Protein AF-A0AAW6RQZ9-F1 (afdb_monomer_lite)

Sequence (95 aa):
MENSIMPDSMSDAYASYYAASANYEEAVKRVLKKLISDGLYPVEILTPIAMLEASDWDIHVKEQWGIYAGEMPDQKEFMKRMNDGDVVYGPFGGY

Organism: NCBI:txid3040346

Secondary structure (DSSP, 8-state):
-TT-SS-TT-TT-B--EEE--SSHHHHHHHHHHHHHHTT---S--PSPPPP--GGGHHHHHHHHHGGGGGGSPPHHHHHHHHHTT-EEE---B--

pLDDT: mean 89.55, std 10.48, range [52.59, 98.19]

Foldseek 3Di:
DVQAPDPPVAPPWDKDKDWADPDDVVRVVLRCVVCVVRVHDDPDDDDDDDDDDLQCLLVVLCVVPPVCSVVFDDSVVSVVCNVVGHMGMGDTDGD

Radius of gyration: 13.39 Å; chains: 1; bounding box: 31×29×32 Å

Structure (mmCIF, N/CA/C/O backbone):
data_AF-A0AAW6RQZ9-F1
#
_entry.id   AF-A0AAW6RQZ9-F1
#
loop_
_atom_site.group_PDB
_atom_site.id
_atom_site.type_symbol
_atom_site.label_atom_id
_atom_site.label_alt_id
_atom_site.label_comp_id
_atom_site.label_asym_id
_atom_site.label_entity_id
_atom_site.label_seq_id
_atom_site.pdbx_PDB_ins_code
_atom_site.Cartn_x
_atom_site.Cartn_y
_atom_site.Cartn_z
_atom_site.occupancy
_atom_site.B_iso_or_equiv
_atom_site.auth_seq_id
_atom_site.auth_comp_id
_atom_site.auth_asym_id
_atom_site.auth_atom_id
_atom_site.pdbx_PDB_model_num
ATOM 1 N N . MET A 1 1 ? 3.854 -15.001 -16.783 1.00 53.19 1 MET A N 1
ATOM 2 C CA . MET A 1 1 ? 3.943 -13.554 -16.491 1.00 53.19 1 MET A CA 1
ATOM 3 C C . MET A 1 1 ? 3.007 -12.724 -17.382 1.00 53.19 1 MET A C 1
ATOM 5 O O . MET A 1 1 ? 3.198 -11.529 -17.482 1.00 53.19 1 MET A O 1
ATOM 9 N N . GLU A 1 2 ? 1.962 -13.295 -17.996 1.00 52.84 2 GLU A N 1
ATOM 10 C CA . GLU A 1 2 ? 1.156 -12.588 -19.016 1.00 52.84 2 GLU A CA 1
ATOM 11 C C . GLU A 1 2 ? 0.149 -11.547 -18.470 1.00 52.84 2 GLU A C 1
ATOM 13 O O . GLU A 1 2 ? -0.561 -10.952 -19.264 1.00 52.84 2 GLU A O 1
ATOM 18 N N . ASN A 1 3 ? 0.094 -11.286 -17.152 1.00 63.69 3 ASN A N 1
ATOM 19 C CA . ASN A 1 3 ? -0.864 -10.353 -16.520 1.00 63.69 3 ASN A CA 1
ATOM 20 C C . ASN A 1 3 ? -0.259 -9.540 -15.349 1.00 63.69 3 ASN A C 1
ATOM 22 O O . ASN A 1 3 ? -0.972 -9.193 -14.411 1.00 63.69 3 ASN A O 1
ATOM 26 N N . SER A 1 4 ? 1.055 -9.294 -15.344 1.00 74.50 4 SER A N 1
ATOM 27 C CA . SER A 1 4 ? 1.687 -8.490 -14.284 1.00 74.50 4 SER A CA 1
ATOM 28 C C . SER A 1 4 ? 1.398 -7.002 -14.483 1.00 74.50 4 SER A C 1
ATOM 30 O O . SER A 1 4 ? 1.491 -6.506 -15.604 1.00 74.50 4 SER A O 1
ATOM 32 N N . ILE A 1 5 ? 1.111 -6.275 -13.400 1.00 78.62 5 ILE A N 1
ATOM 33 C CA . ILE A 1 5 ? 1.056 -4.801 -13.430 1.00 78.62 5 ILE A CA 1
ATOM 34 C C . ILE A 1 5 ? 2.447 -4.143 -13.353 1.00 78.62 5 ILE A C 1
ATOM 36 O O . ILE A 1 5 ? 2.557 -2.922 -13.440 1.00 78.62 5 ILE A O 1
ATOM 40 N N . MET A 1 6 ? 3.506 -4.933 -13.158 1.00 73.88 6 MET A N 1
ATOM 41 C CA . MET A 1 6 ? 4.883 -4.447 -13.077 1.00 73.88 6 MET A CA 1
ATOM 42 C C . MET A 1 6 ? 5.433 -4.142 -14.478 1.00 73.88 6 MET A C 1
ATOM 44 O O . MET A 1 6 ? 5.292 -4.989 -15.361 1.00 73.88 6 MET A O 1
ATOM 48 N N . PRO A 1 7 ? 6.099 -2.993 -14.696 1.00 72.19 7 PRO A N 1
ATOM 49 C CA . PRO A 1 7 ? 6.787 -2.724 -15.955 1.00 72.19 7 PRO A CA 1
ATOM 50 C C . PRO A 1 7 ? 7.866 -3.778 -16.255 1.00 72.19 7 PRO A C 1
ATOM 52 O O . PRO A 1 7 ? 8.633 -4.145 -15.365 1.00 72.19 7 PRO A O 1
ATOM 55 N N . ASP A 1 8 ? 7.988 -4.202 -17.518 1.00 70.44 8 ASP A N 1
ATOM 56 C CA . ASP A 1 8 ? 8.937 -5.248 -17.953 1.00 70.44 8 ASP A CA 1
ATOM 57 C C . ASP A 1 8 ? 10.408 -4.939 -17.614 1.00 70.44 8 ASP A C 1
ATOM 59 O O . ASP A 1 8 ? 11.234 -5.843 -17.504 1.00 70.44 8 ASP A O 1
ATOM 63 N N . SER A 1 9 ? 10.752 -3.661 -17.437 1.00 66.75 9 SER A N 1
ATOM 64 C CA . SER A 1 9 ? 12.106 -3.202 -17.112 1.00 66.75 9 SER A CA 1
ATOM 65 C C . SER A 1 9 ? 12.437 -3.206 -15.614 1.00 66.75 9 SER A C 1
ATOM 67 O O . SER A 1 9 ? 13.511 -2.739 -15.245 1.00 66.75 9 SER A O 1
ATOM 69 N N . MET A 1 10 ? 11.526 -3.655 -14.743 1.00 69.38 10 MET A N 1
ATOM 70 C CA . MET A 1 10 ? 11.638 -3.511 -13.285 1.00 69.38 10 MET A CA 1
ATOM 71 C C . MET A 1 10 ? 11.522 -4.850 -12.545 1.00 69.38 10 MET A C 1
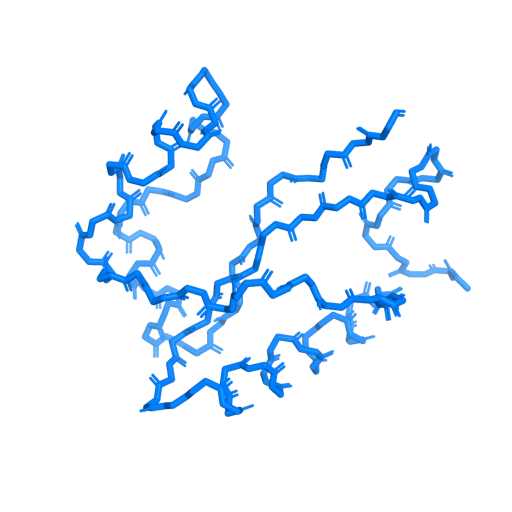ATOM 73 O O . MET A 1 10 ? 10.703 -4.993 -11.644 1.00 69.38 10 MET A O 1
ATOM 77 N N . SER A 1 11 ? 12.354 -5.836 -12.896 1.00 67.19 11 SER A N 1
ATOM 78 C CA . SER A 1 11 ? 12.360 -7.160 -12.245 1.00 67.19 11 SER A CA 1
ATOM 79 C C . SER A 1 11 ? 12.651 -7.132 -10.739 1.00 67.19 11 SER A C 1
ATOM 81 O O . SER A 1 11 ? 12.245 -8.057 -10.043 1.00 67.19 11 SER A O 1
ATOM 83 N N . ASP A 1 12 ? 13.302 -6.074 -10.244 1.00 72.31 12 ASP A N 1
ATOM 84 C CA . ASP A 1 12 ? 13.814 -5.965 -8.871 1.00 72.31 12 ASP A CA 1
ATOM 85 C C . ASP A 1 12 ? 13.325 -4.691 -8.156 1.00 72.31 12 ASP A C 1
ATOM 87 O O . ASP A 1 12 ? 14.045 -4.080 -7.364 1.00 72.31 12 ASP A O 1
ATOM 91 N N . ALA A 1 13 ? 12.101 -4.248 -8.460 1.00 83.81 13 ALA A N 1
ATOM 92 C CA . ALA A 1 13 ? 11.532 -3.060 -7.833 1.00 83.81 13 ALA A CA 1
ATOM 93 C C . ALA A 1 13 ? 11.048 -3.309 -6.397 1.00 83.81 13 ALA A C 1
ATOM 95 O O . ALA A 1 13 ? 10.486 -4.357 -6.069 1.00 83.81 13 ALA A O 1
ATOM 96 N N . TYR A 1 14 ? 11.182 -2.282 -5.561 1.00 86.56 14 TYR A N 1
ATOM 97 C CA . TYR A 1 14 ? 10.552 -2.213 -4.249 1.00 86.56 14 TYR A CA 1
ATOM 98 C C . TYR A 1 14 ? 9.355 -1.260 -4.290 1.00 86.56 14 TYR A C 1
ATOM 100 O O . TYR A 1 14 ? 9.364 -0.245 -4.982 1.00 86.56 14 TYR A O 1
ATOM 108 N N . ALA A 1 15 ? 8.314 -1.571 -3.525 1.00 89.81 15 ALA A N 1
ATOM 109 C CA . ALA A 1 15 ? 7.183 -0.676 -3.324 1.00 89.81 15 ALA A CA 1
ATOM 110 C C . ALA A 1 15 ? 6.639 -0.844 -1.906 1.00 89.81 15 ALA A C 1
ATOM 112 O O . ALA A 1 15 ? 6.699 -1.930 -1.324 1.00 89.81 15 ALA A O 1
ATOM 113 N N . SER A 1 16 ? 6.101 0.240 -1.356 1.00 93.69 16 SER A N 1
ATOM 114 C CA . SER A 1 16 ? 5.374 0.202 -0.087 1.00 93.69 16 SER A CA 1
ATOM 115 C C . SER A 1 16 ? 3.931 -0.220 -0.337 1.00 93.69 16 SER A C 1
ATOM 117 O O . SER A 1 16 ? 3.316 0.247 -1.291 1.00 93.69 16 SER A O 1
ATOM 119 N N . TYR A 1 17 ? 3.361 -1.044 0.536 1.00 94.81 17 TYR A N 1
ATOM 120 C CA . TYR A 1 17 ? 1.968 -1.478 0.429 1.00 94.81 17 TYR A CA 1
ATOM 121 C C . TYR A 1 17 ? 1.234 -1.205 1.735 1.00 94.81 17 TYR A C 1
ATOM 123 O O . TYR A 1 17 ? 1.775 -1.433 2.817 1.00 94.81 17 TYR A O 1
ATOM 131 N N . TYR A 1 18 ? -0.005 -0.737 1.627 1.00 96.69 18 TYR A N 1
ATOM 132 C CA . TYR A 1 18 ? -0.804 -0.275 2.757 1.00 96.69 18 TYR A CA 1
ATOM 133 C C . TYR A 1 18 ? -2.126 -1.029 2.797 1.00 96.69 18 TYR A C 1
ATOM 135 O O . TYR A 1 18 ? -2.816 -1.154 1.783 1.00 96.69 18 TYR A O 1
ATOM 143 N N . ALA A 1 19 ? -2.477 -1.526 3.978 1.00 97.31 19 ALA A N 1
ATOM 144 C CA . ALA A 1 19 ? -3.702 -2.268 4.217 1.00 97.31 19 ALA A CA 1
ATOM 145 C C . ALA A 1 19 ? -4.207 -2.006 5.637 1.00 97.31 19 ALA A C 1
ATOM 147 O O . ALA A 1 19 ? -3.439 -2.083 6.598 1.00 97.31 19 ALA A O 1
ATOM 148 N N . ALA A 1 20 ? -5.509 -1.764 5.776 1.00 96.44 20 ALA A N 1
ATOM 149 C CA . ALA A 1 20 ? -6.148 -1.675 7.080 1.00 96.44 20 ALA A CA 1
ATOM 150 C C . ALA A 1 20 ? -6.332 -3.072 7.686 1.00 96.44 20 ALA A C 1
ATOM 152 O O . ALA A 1 20 ? -6.817 -4.005 7.036 1.00 96.44 20 ALA A O 1
ATOM 153 N N . SER A 1 21 ? -5.943 -3.220 8.951 1.00 94.50 21 SER A N 1
ATOM 154 C CA . SER A 1 21 ? -6.070 -4.472 9.690 1.00 94.50 21 SER A CA 1
ATOM 155 C C . SER A 1 21 ? -5.991 -4.234 11.195 1.00 94.50 21 SER A C 1
ATOM 157 O O . SER A 1 21 ? -5.377 -3.273 11.649 1.00 94.50 21 SER A O 1
ATOM 159 N N . ALA A 1 22 ? -6.559 -5.154 11.976 1.00 91.56 22 ALA A N 1
ATOM 160 C CA . ALA A 1 22 ? -6.426 -5.160 13.431 1.00 91.56 22 ALA A CA 1
ATOM 161 C C . ALA A 1 22 ? -5.022 -5.582 13.909 1.00 91.56 22 ALA A C 1
ATOM 163 O O . ALA A 1 22 ? -4.661 -5.335 15.056 1.00 91.56 22 ALA A O 1
ATOM 164 N N . ASN A 1 23 ? -4.243 -6.261 13.060 1.00 92.69 23 ASN A N 1
ATOM 165 C CA . ASN A 1 23 ? -2.877 -6.686 13.362 1.00 92.69 23 ASN A CA 1
ATOM 166 C C . ASN A 1 23 ? -2.027 -6.835 12.087 1.00 92.69 23 ASN A C 1
ATOM 168 O O . ASN A 1 23 ? -2.556 -6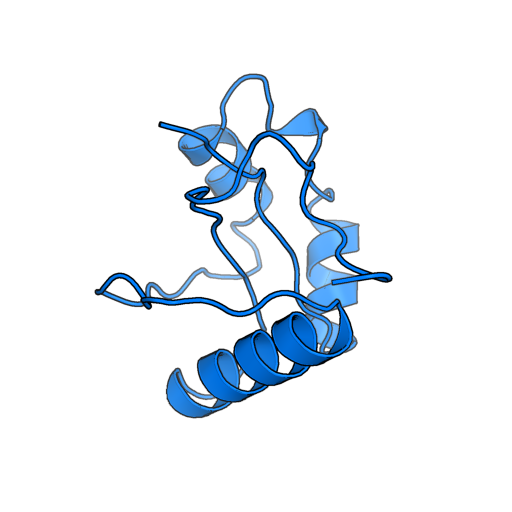.921 10.973 1.00 92.69 23 ASN A O 1
ATOM 172 N N . TYR A 1 24 ? -0.704 -6.887 12.268 1.00 90.56 24 TYR A N 1
ATOM 173 C CA . TYR A 1 24 ? 0.259 -6.937 11.167 1.00 90.56 24 TYR A CA 1
ATOM 174 C C . TYR A 1 24 ? 0.159 -8.226 10.336 1.00 90.56 24 TYR A C 1
ATOM 176 O O . TYR A 1 24 ? 0.302 -8.168 9.120 1.00 90.56 24 TYR A O 1
ATOM 184 N N . GLU A 1 25 ? -0.115 -9.379 10.953 1.00 93.62 25 GLU A N 1
ATOM 185 C CA . GLU A 1 25 ? -0.172 -10.668 10.252 1.00 93.62 25 GLU A CA 1
ATOM 186 C C . GLU A 1 25 ? -1.299 -10.673 9.211 1.00 93.62 25 GLU A C 1
ATOM 188 O O . GLU A 1 25 ? -1.094 -11.026 8.049 1.00 93.62 25 GLU A O 1
ATOM 193 N N . GLU A 1 26 ? -2.480 -10.203 9.607 1.00 95.06 26 GLU A N 1
ATOM 194 C CA . GLU A 1 26 ? -3.634 -10.089 8.719 1.00 95.06 26 GLU A CA 1
ATOM 195 C C . GLU A 1 26 ? -3.444 -8.993 7.655 1.00 95.06 26 GLU A C 1
ATOM 197 O O . GLU A 1 26 ? -3.889 -9.164 6.517 1.00 95.06 26 GLU A O 1
ATOM 202 N N . ALA A 1 27 ? -2.717 -7.911 7.971 1.00 94.69 27 ALA A N 1
ATOM 203 C CA . ALA A 1 27 ? -2.338 -6.908 6.972 1.00 94.69 27 ALA A CA 1
ATOM 204 C C . ALA A 1 27 ? -1.432 -7.521 5.893 1.00 94.69 27 ALA A C 1
ATOM 206 O O . ALA A 1 27 ? -1.713 -7.392 4.701 1.00 94.69 27 ALA A O 1
ATOM 207 N N . VAL A 1 28 ? -0.391 -8.254 6.303 1.00 94.81 28 VAL A N 1
ATOM 208 C CA . VAL A 1 28 ? 0.550 -8.914 5.388 1.00 94.81 28 VAL A CA 1
ATOM 209 C C . VAL A 1 28 ? -0.163 -9.939 4.515 1.00 94.81 28 VAL A C 1
ATOM 211 O O . VAL A 1 28 ? -0.005 -9.912 3.295 1.00 94.81 28 VAL A O 1
ATOM 214 N N . LYS A 1 29 ? -0.997 -10.810 5.097 1.00 95.19 29 LYS A N 1
ATOM 215 C CA . LYS A 1 29 ? -1.778 -11.791 4.324 1.00 95.19 29 LYS A CA 1
ATOM 216 C C . LYS A 1 29 ? -2.656 -11.117 3.272 1.00 95.19 29 LYS A C 1
ATOM 218 O O . LYS A 1 29 ? -2.739 -11.608 2.145 1.00 95.19 29 LYS A O 1
ATOM 223 N N . ARG A 1 30 ? -3.302 -9.998 3.622 1.00 95.75 30 ARG A N 1
ATOM 224 C CA . ARG A 1 30 ? -4.147 -9.235 2.693 1.00 95.75 30 ARG A CA 1
ATOM 225 C C . ARG A 1 30 ? -3.331 -8.668 1.537 1.00 95.75 30 ARG A C 1
ATOM 227 O O . ARG A 1 30 ? -3.718 -8.870 0.387 1.00 95.75 30 ARG A O 1
ATOM 234 N N . VAL A 1 31 ? -2.207 -8.019 1.840 1.00 96.12 31 VAL A N 1
ATOM 235 C CA . VAL A 1 31 ? -1.290 -7.480 0.827 1.00 96.12 31 VAL A CA 1
ATOM 236 C C . VAL A 1 31 ? -0.808 -8.598 -0.094 1.00 96.12 31 VAL A C 1
ATOM 238 O O . VAL A 1 31 ? -1.029 -8.519 -1.297 1.00 96.12 31 VAL A O 1
ATOM 241 N N . LEU A 1 32 ? -0.255 -9.688 0.447 1.00 95.25 32 LEU A N 1
ATOM 242 C CA . LEU A 1 32 ? 0.250 -10.811 -0.352 1.00 95.25 32 LEU A CA 1
ATOM 243 C C . LEU A 1 32 ? -0.829 -11.426 -1.251 1.00 95.25 32 LEU A C 1
ATOM 245 O O . LEU A 1 32 ? -0.572 -11.710 -2.420 1.00 95.25 32 LEU A O 1
ATOM 249 N N . LYS A 1 33 ? -2.053 -11.595 -0.737 1.00 95.25 33 LYS A N 1
ATOM 250 C CA . LYS A 1 33 ? -3.176 -12.100 -1.534 1.00 95.25 33 LYS A CA 1
ATOM 251 C C . LYS A 1 33 ? -3.496 -11.173 -2.707 1.00 95.25 33 LYS A C 1
ATOM 253 O O . LYS A 1 33 ? -3.745 -11.669 -3.806 1.00 95.25 33 LYS A O 1
ATOM 258 N N . LYS A 1 34 ? -3.488 -9.853 -2.483 1.00 94.94 34 LYS A N 1
ATOM 259 C CA . LYS A 1 34 ? -3.716 -8.874 -3.550 1.00 94.94 34 LYS A CA 1
ATOM 260 C C . LYS A 1 34 ? -2.580 -8.901 -4.577 1.00 94.94 34 LYS A C 1
ATOM 262 O O . LYS A 1 34 ? -2.866 -8.988 -5.767 1.00 94.94 34 LYS A O 1
ATOM 267 N N . LEU A 1 35 ? -1.323 -8.931 -4.131 1.00 92.62 35 LEU A N 1
ATOM 268 C CA . LEU A 1 35 ? -0.157 -9.009 -5.016 1.00 92.62 35 LEU A CA 1
ATOM 269 C C . LEU A 1 35 ? -0.236 -10.213 -5.954 1.00 92.62 35 LEU 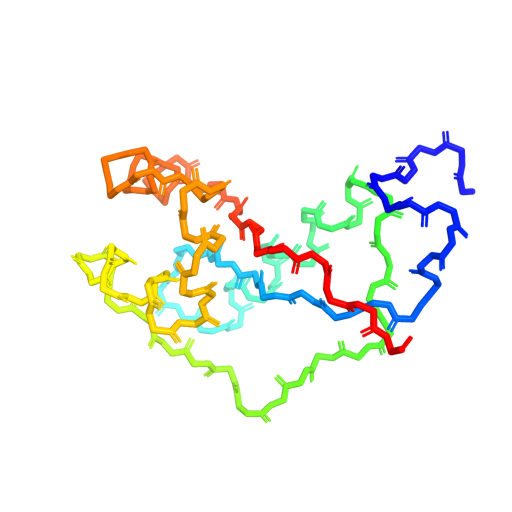A C 1
ATOM 271 O O . LEU A 1 35 ? -0.161 -10.045 -7.168 1.00 92.62 35 LEU A O 1
ATOM 275 N N . ILE A 1 36 ? -0.503 -11.402 -5.410 1.00 92.69 36 ILE A N 1
ATOM 276 C CA . ILE A 1 36 ? -0.652 -12.623 -6.212 1.00 92.69 36 ILE A CA 1
ATOM 277 C C . ILE A 1 36 ? -1.800 -12.476 -7.221 1.00 92.69 36 ILE A C 1
ATOM 279 O O . ILE A 1 36 ? -1.656 -12.883 -8.374 1.00 92.69 36 ILE A O 1
ATOM 283 N N . SER A 1 37 ? -2.929 -11.879 -6.814 1.00 93.25 37 SER A N 1
ATOM 284 C CA . SER A 1 37 ? -4.058 -11.645 -7.727 1.00 93.25 37 SER A CA 1
ATOM 285 C C . SER A 1 37 ? -3.737 -10.668 -8.862 1.00 93.25 37 SER A C 1
ATOM 287 O O . SER A 1 37 ? -4.311 -10.800 -9.939 1.00 93.25 37 SER A O 1
ATOM 289 N N . ASP A 1 38 ? -2.781 -9.760 -8.647 1.00 90.75 38 ASP A N 1
ATOM 290 C CA . ASP A 1 38 ? -2.290 -8.799 -9.644 1.00 90.75 38 ASP A CA 1
ATOM 291 C C . ASP A 1 38 ? -1.059 -9.316 -10.414 1.00 90.75 38 ASP A C 1
ATOM 293 O O . ASP A 1 38 ? -0.403 -8.566 -11.138 1.00 90.75 38 ASP A O 1
ATOM 297 N N . GLY A 1 39 ? -0.710 -10.597 -10.244 1.00 90.50 39 GLY A N 1
ATOM 298 C CA . GLY A 1 39 ? 0.427 -11.219 -10.922 1.00 90.50 39 GLY A CA 1
ATOM 299 C C . GLY A 1 39 ? 1.798 -10.795 -10.388 1.00 90.50 39 GLY A C 1
ATOM 300 O O . GLY A 1 39 ? 2.798 -11.029 -11.067 1.00 90.50 39 GLY A O 1
ATOM 301 N N . LEU A 1 40 ? 1.850 -10.202 -9.193 1.00 89.12 40 LEU A N 1
ATOM 302 C CA . LEU A 1 40 ? 3.072 -9.796 -8.505 1.00 89.12 40 LEU A CA 1
ATOM 303 C C . LEU A 1 40 ? 3.499 -10.861 -7.491 1.00 89.12 40 LEU A C 1
ATOM 305 O O . LEU A 1 40 ? 2.708 -11.321 -6.666 1.00 89.12 40 LEU A O 1
ATOM 309 N N . TYR A 1 41 ? 4.779 -11.222 -7.531 1.00 88.56 41 TYR A N 1
ATOM 310 C CA . TYR A 1 41 ? 5.352 -12.286 -6.708 1.00 88.56 41 TYR A CA 1
ATOM 311 C C . TYR A 1 41 ? 6.522 -11.721 -5.895 1.00 88.56 41 TYR A C 1
ATOM 313 O O . TYR A 1 41 ? 7.657 -11.761 -6.367 1.00 88.56 41 TYR A O 1
ATOM 321 N N . PRO A 1 42 ? 6.261 -11.146 -4.706 1.00 87.81 42 PRO A N 1
ATOM 322 C CA . PRO A 1 42 ? 7.317 -10.568 -3.885 1.00 87.81 42 PRO A CA 1
ATOM 323 C C . PRO A 1 42 ? 8.317 -11.646 -3.457 1.00 87.81 42 PRO A C 1
ATOM 325 O O . PRO A 1 42 ? 7.928 -12.709 -2.970 1.00 87.81 42 PRO A O 1
ATOM 328 N N . VAL A 1 43 ? 9.605 -11.352 -3.630 1.00 87.81 43 VAL A N 1
ATOM 329 C CA . VAL A 1 43 ? 10.711 -12.233 -3.220 1.00 87.81 43 VAL A CA 1
ATOM 330 C C . VAL A 1 43 ? 11.039 -12.049 -1.736 1.00 87.81 43 VAL A C 1
ATOM 332 O O . VAL A 1 43 ? 11.399 -13.008 -1.057 1.00 87.81 43 VAL A O 1
ATOM 335 N N . GLU A 1 44 ? 10.870 -10.832 -1.220 1.00 89.31 44 GLU A N 1
ATOM 336 C CA . GLU A 1 44 ? 11.200 -10.462 0.155 1.00 89.31 44 GLU A CA 1
ATOM 337 C C . GLU A 1 44 ? 10.203 -9.429 0.705 1.00 89.31 44 GLU A C 1
ATOM 339 O O . GLU A 1 44 ? 9.649 -8.618 -0.038 1.00 89.31 44 GLU A O 1
ATOM 344 N N . ILE A 1 45 ? 9.978 -9.462 2.023 1.00 90.69 45 ILE A N 1
ATOM 345 C CA . ILE A 1 45 ? 9.263 -8.420 2.768 1.00 90.69 45 ILE A CA 1
ATOM 346 C C . ILE A 1 45 ? 10.280 -7.740 3.681 1.00 90.69 45 ILE A C 1
ATOM 348 O O . ILE A 1 45 ? 10.807 -8.372 4.597 1.00 90.69 45 ILE A O 1
ATOM 352 N N . LEU A 1 46 ? 10.532 -6.452 3.452 1.00 89.81 46 LEU A N 1
ATOM 353 C CA . LEU A 1 46 ? 11.475 -5.687 4.262 1.00 89.81 46 LEU A CA 1
ATOM 354 C C . LEU A 1 46 ? 10.897 -5.395 5.651 1.00 89.81 46 LEU A C 1
ATOM 356 O O . LEU A 1 46 ? 9.748 -4.975 5.796 1.00 89.81 46 LEU A O 1
ATOM 360 N N . THR A 1 47 ? 11.715 -5.604 6.680 1.00 87.19 47 THR A N 1
ATOM 361 C CA . THR A 1 47 ? 11.371 -5.320 8.079 1.00 87.19 47 THR A CA 1
ATOM 362 C C . THR A 1 47 ? 12.026 -4.019 8.563 1.00 87.19 47 THR A C 1
ATOM 364 O O . THR A 1 47 ? 13.151 -3.738 8.149 1.00 87.19 47 THR A O 1
ATOM 367 N N . PRO A 1 48 ? 11.411 -3.276 9.504 1.00 91.44 48 PRO A N 1
ATOM 368 C CA . PRO A 1 48 ? 10.154 -3.589 10.183 1.00 91.44 48 PRO A CA 1
ATOM 369 C C . PRO A 1 48 ? 8.917 -3.220 9.354 1.00 91.44 48 PRO A C 1
ATOM 371 O O . PRO A 1 48 ? 8.936 -2.278 8.569 1.00 91.44 48 PRO A O 1
ATOM 374 N N . ILE A 1 49 ? 7.813 -3.931 9.591 1.00 91.50 49 ILE A N 1
ATOM 375 C CA . ILE A 1 49 ? 6.493 -3.512 9.105 1.00 91.50 49 ILE A CA 1
ATOM 376 C C . ILE A 1 49 ? 6.014 -2.375 10.007 1.00 91.50 49 ILE A C 1
ATOM 378 O O . ILE A 1 49 ? 5.848 -2.567 11.214 1.00 91.50 49 ILE A O 1
ATOM 382 N N . ALA A 1 50 ? 5.821 -1.195 9.425 1.00 92.19 50 ALA A N 1
ATOM 383 C CA . ALA A 1 50 ? 5.401 -0.002 10.145 1.00 92.19 50 ALA A CA 1
ATOM 384 C C . ALA A 1 50 ? 3.872 0.116 10.221 1.00 92.19 50 ALA A C 1
ATOM 386 O O . ALA A 1 50 ? 3.147 -0.329 9.331 1.00 92.19 50 ALA A O 1
ATOM 387 N N . MET A 1 51 ? 3.394 0.751 11.290 1.00 94.19 51 MET A N 1
ATOM 388 C CA . MET A 1 51 ? 2.006 1.182 11.425 1.00 94.19 51 MET A CA 1
ATOM 389 C C . MET A 1 51 ? 1.896 2.637 10.972 1.00 94.19 51 MET A C 1
ATOM 391 O O . MET A 1 51 ? 2.754 3.451 11.308 1.00 94.19 51 MET A O 1
ATOM 395 N N . LEU A 1 52 ? 0.832 2.947 10.237 1.00 95.31 52 LEU A N 1
ATOM 396 C CA . LEU A 1 52 ? 0.475 4.303 9.841 1.00 95.31 52 LEU A CA 1
ATOM 397 C C . LEU A 1 52 ? -0.929 4.603 10.362 1.00 95.31 52 LEU A C 1
ATOM 399 O O . LEU A 1 52 ? -1.862 3.851 10.072 1.00 95.31 52 LEU A O 1
ATOM 403 N N . GLU A 1 53 ? -1.080 5.705 11.094 1.00 95.38 53 GLU A N 1
ATOM 404 C CA . GLU A 1 53 ? -2.400 6.250 11.398 1.00 95.38 53 GLU A CA 1
ATOM 405 C C . GLU A 1 53 ? -3.037 6.729 10.098 1.00 95.38 53 GLU A C 1
ATOM 407 O O . GLU A 1 53 ? -2.474 7.546 9.370 1.00 95.38 53 GLU A O 1
ATOM 412 N N . ALA A 1 54 ? -4.217 6.204 9.771 1.00 94.25 54 ALA A N 1
ATOM 413 C CA . ALA A 1 54 ? -4.801 6.433 8.454 1.00 94.25 54 ALA A CA 1
ATOM 414 C C . ALA A 1 54 ? -5.102 7.921 8.196 1.00 94.25 54 ALA A C 1
ATOM 416 O O . ALA A 1 54 ? -5.062 8.348 7.045 1.00 94.25 54 ALA A O 1
ATOM 417 N N . SER A 1 55 ? -5.343 8.712 9.250 1.00 95.75 55 SER A N 1
ATOM 418 C CA . SER A 1 55 ? -5.523 10.171 9.187 1.00 95.75 55 SER A CA 1
ATOM 419 C C . SER A 1 55 ? -4.277 10.945 8.764 1.00 95.75 55 SER A C 1
ATOM 421 O O . SER A 1 55 ? -4.404 12.100 8.369 1.00 95.75 55 SER A O 1
ATOM 423 N N . ASP A 1 56 ? -3.104 10.321 8.844 1.00 97.75 56 ASP A N 1
ATOM 424 C CA . ASP A 1 56 ? -1.816 10.961 8.577 1.00 97.75 56 ASP A CA 1
ATOM 425 C C . ASP A 1 56 ? -1.326 10.676 7.150 1.00 97.75 56 ASP A C 1
ATOM 427 O O . ASP A 1 56 ? -0.203 11.027 6.790 1.00 97.75 56 ASP A O 1
ATOM 431 N N . TRP A 1 57 ? -2.168 10.058 6.314 1.00 97.81 57 TRP A N 1
ATOM 432 C CA . TRP A 1 57 ? -1.820 9.665 4.951 1.00 97.81 57 TRP A CA 1
ATOM 433 C C . TRP A 1 57 ? -1.269 10.826 4.119 1.00 97.81 57 TRP A C 1
ATOM 435 O O . TRP A 1 57 ? -0.187 10.696 3.552 1.00 97.81 57 TRP A O 1
ATOM 445 N N . ASP A 1 58 ? -1.940 11.981 4.101 1.00 96.56 58 ASP A N 1
ATOM 446 C CA . ASP A 1 58 ? -1.490 13.149 3.326 1.00 96.56 58 ASP A CA 1
ATOM 447 C C . ASP A 1 58 ? -0.113 13.682 3.761 1.00 96.56 58 ASP A C 1
ATOM 449 O O . ASP A 1 58 ? 0.605 14.285 2.957 1.00 96.56 58 ASP A O 1
ATOM 453 N N . ILE A 1 59 ? 0.246 13.510 5.035 1.00 97.38 59 ILE A N 1
ATOM 454 C CA . ILE A 1 59 ? 1.562 13.889 5.563 1.00 97.38 59 ILE A CA 1
ATOM 455 C C . ILE A 1 59 ? 2.582 12.839 5.126 1.00 97.38 59 ILE A C 1
ATOM 457 O O . ILE A 1 59 ? 3.582 13.172 4.490 1.00 97.38 59 ILE A O 1
ATOM 461 N N . HIS A 1 60 ? 2.270 11.568 5.376 1.00 96.94 60 HIS A N 1
ATOM 462 C CA . HIS A 1 60 ? 3.112 10.425 5.045 1.00 96.94 60 HIS A CA 1
ATOM 463 C C . HIS A 1 60 ? 3.506 10.388 3.564 1.00 96.94 60 HIS A C 1
ATOM 465 O O . HIS A 1 60 ? 4.687 10.256 3.248 1.00 96.94 60 HIS A O 1
ATOM 471 N N . VAL A 1 61 ? 2.559 10.574 2.635 1.00 95.94 61 VAL A N 1
ATOM 472 C CA . VAL A 1 61 ? 2.862 10.549 1.189 1.00 95.94 61 VAL A CA 1
ATOM 473 C C . VAL A 1 61 ? 3.828 11.665 0.777 1.00 95.94 61 VAL A C 1
ATOM 475 O O . VAL A 1 61 ? 4.682 11.456 -0.086 1.00 95.94 61 VAL A O 1
ATOM 478 N N . LYS A 1 62 ? 3.726 12.845 1.404 1.00 95.75 62 LYS A N 1
ATOM 479 C CA . LYS A 1 62 ? 4.607 13.992 1.133 1.00 95.75 62 LYS A CA 1
ATOM 480 C C . LYS A 1 62 ? 6.007 13.751 1.669 1.00 95.75 62 LYS A C 1
ATOM 482 O O . LYS A 1 62 ? 6.972 14.088 0.991 1.00 95.75 62 LYS A O 1
ATOM 487 N N . GLU A 1 63 ? 6.116 13.165 2.855 1.00 95.56 63 GLU A N 1
ATOM 488 C CA . GLU A 1 63 ? 7.406 12.831 3.457 1.00 95.56 63 GLU A CA 1
ATOM 489 C C . GLU A 1 63 ? 8.119 11.712 2.693 1.00 95.56 63 GLU A C 1
ATOM 491 O O . GLU A 1 63 ? 9.321 11.807 2.456 1.00 95.56 63 GLU A O 1
ATOM 496 N N . GLN A 1 64 ? 7.383 10.683 2.260 1.00 93.12 64 GLN A N 1
ATOM 497 C CA . GLN A 1 64 ? 7.963 9.541 1.552 1.00 93.12 64 GLN A CA 1
ATOM 498 C C . GLN A 1 64 ? 8.343 9.854 0.104 1.00 93.12 64 GLN A C 1
ATOM 500 O O . GLN A 1 64 ? 9.385 9.398 -0.366 1.00 93.12 64 GLN A O 1
ATOM 505 N N . TRP A 1 65 ? 7.512 10.612 -0.619 1.00 92.81 65 TRP A N 1
ATOM 506 C CA . TRP A 1 65 ? 7.651 10.736 -2.075 1.00 92.81 65 TRP A CA 1
ATOM 507 C C . TRP A 1 65 ? 7.735 12.170 -2.599 1.00 92.81 65 TRP A C 1
ATOM 509 O O . TRP A 1 65 ? 7.952 12.366 -3.797 1.00 92.81 65 TRP A O 1
ATOM 519 N N . GLY A 1 66 ? 7.616 13.180 -1.732 1.00 92.06 66 GLY A N 1
ATOM 520 C CA . GLY A 1 66 ? 7.822 14.584 -2.081 1.00 92.06 66 GLY A CA 1
ATOM 521 C C . GLY A 1 66 ? 6.988 15.017 -3.285 1.00 92.06 66 GLY A C 1
ATOM 522 O O . GLY A 1 66 ? 5.763 15.088 -3.219 1.00 92.06 66 GLY A O 1
ATOM 523 N N . ILE A 1 67 ? 7.660 15.295 -4.405 1.00 90.06 67 ILE A N 1
ATOM 524 C CA . ILE A 1 67 ? 7.014 15.747 -5.646 1.00 90.06 67 ILE A CA 1
ATOM 525 C C . ILE A 1 67 ? 6.063 14.709 -6.258 1.00 90.06 67 ILE A C 1
ATOM 527 O O . ILE A 1 67 ? 5.135 15.095 -6.961 1.00 90.06 67 ILE A O 1
ATOM 531 N N . TYR A 1 68 ? 6.253 13.418 -5.969 1.00 89.25 68 TYR A N 1
ATOM 532 C CA . TYR A 1 68 ? 5.397 12.345 -6.482 1.00 89.25 68 TYR A CA 1
ATOM 533 C C . TYR A 1 68 ? 4.190 12.064 -5.582 1.00 89.25 68 TYR A C 1
ATOM 535 O O . TYR A 1 68 ? 3.372 11.211 -5.908 1.00 89.25 68 TYR A O 1
ATOM 543 N N . ALA A 1 69 ? 4.026 12.793 -4.472 1.00 92.88 69 ALA A N 1
ATOM 544 C CA . ALA A 1 69 ? 2.866 12.639 -3.595 1.00 92.88 69 ALA A CA 1
ATOM 545 C C . ALA A 1 69 ? 1.530 12.858 -4.329 1.00 92.88 69 ALA A C 1
ATOM 547 O O . ALA A 1 69 ? 0.525 12.271 -3.946 1.00 92.88 69 ALA A O 1
ATOM 548 N N . GLY A 1 70 ? 1.520 13.669 -5.395 1.00 92.94 70 GLY A N 1
ATOM 549 C CA . GLY A 1 70 ? 0.334 13.896 -6.229 1.00 92.94 70 GLY A CA 1
ATOM 550 C C . GLY A 1 70 ? -0.112 12.687 -7.062 1.00 92.94 70 GLY A C 1
ATOM 551 O O . GLY A 1 70 ? -1.245 12.681 -7.529 1.00 92.94 70 GLY A O 1
ATOM 552 N N . GLU A 1 71 ? 0.740 11.670 -7.220 1.00 92.19 71 GLU A N 1
ATOM 553 C CA . GLU A 1 71 ? 0.404 10.407 -7.901 1.00 92.19 71 GLU A CA 1
ATOM 554 C C . GLU A 1 71 ? -0.296 9.408 -6.962 1.00 92.19 71 GLU A C 1
ATOM 556 O O . GLU A 1 71 ? -0.787 8.362 -7.389 1.00 92.19 71 GLU A O 1
ATOM 561 N N . MET A 1 72 ? -0.339 9.719 -5.665 1.00 95.50 72 MET A N 1
ATOM 562 C CA . MET A 1 72 ? -0.988 8.901 -4.651 1.00 95.50 72 MET A CA 1
ATOM 563 C C . MET A 1 72 ? -2.459 9.310 -4.484 1.00 95.50 72 MET A C 1
ATOM 565 O O . MET A 1 72 ? -2.819 10.456 -4.758 1.00 95.50 72 MET A O 1
ATOM 569 N N . PRO A 1 73 ? -3.332 8.407 -3.995 1.00 97.06 73 PRO A N 1
ATOM 570 C CA . PRO A 1 73 ? -4.677 8.784 -3.573 1.00 97.06 73 PRO A CA 1
ATOM 571 C C . PRO A 1 73 ? -4.645 9.946 -2.579 1.00 97.06 73 PRO A C 1
ATOM 573 O O . PRO A 1 73 ? -3.770 9.985 -1.716 1.00 97.06 73 PRO A O 1
ATOM 576 N N . ASP A 1 74 ? -5.623 10.847 -2.647 1.00 97.25 74 ASP A N 1
ATOM 577 C CA . ASP A 1 74 ? -5.814 11.834 -1.584 1.00 97.25 74 ASP A CA 1
ATOM 578 C C . ASP A 1 74 ? -6.284 11.165 -0.274 1.00 97.25 74 ASP A C 1
ATOM 580 O O . ASP A 1 74 ? -6.738 10.013 -0.267 1.00 97.25 74 ASP A O 1
ATOM 584 N N . GLN A 1 75 ? -6.202 11.887 0.850 1.00 97.62 75 GLN A N 1
ATOM 585 C CA . GLN A 1 75 ? -6.664 11.428 2.166 1.00 97.62 75 GLN A CA 1
ATOM 586 C C . GLN A 1 75 ? -8.055 10.783 2.152 1.00 97.62 75 GLN A C 1
ATOM 588 O O . GLN A 1 75 ? -8.298 9.795 2.849 1.00 97.62 75 GLN A O 1
ATOM 593 N N . LYS A 1 76 ? -8.999 11.346 1.392 1.00 97.88 76 LYS A N 1
ATOM 594 C CA . LYS A 1 76 ? -10.390 10.887 1.384 1.00 97.88 76 LYS A CA 1
ATOM 595 C C . LYS A 1 76 ? -10.512 9.554 0.652 1.00 97.88 76 LYS A C 1
ATOM 597 O O . LYS A 1 76 ? -11.178 8.644 1.150 1.00 97.88 76 LYS A O 1
ATOM 602 N N . GLU A 1 77 ? -9.876 9.440 -0.507 1.00 98.00 77 GLU A N 1
ATOM 603 C CA . GLU A 1 77 ? -9.844 8.215 -1.297 1.00 98.00 77 GLU A CA 1
ATOM 604 C C . GLU A 1 77 ? -9.072 7.109 -0.569 1.00 98.00 77 GLU A C 1
ATOM 606 O O . GLU A 1 77 ? -9.542 5.971 -0.515 1.00 98.00 77 GLU A O 1
ATOM 611 N N . PHE A 1 78 ? -7.947 7.436 0.073 1.00 98.19 78 PHE A N 1
ATOM 612 C CA . PHE A 1 78 ? -7.202 6.484 0.896 1.00 98.19 78 PHE A CA 1
ATOM 613 C C . PHE A 1 78 ? -8.070 5.913 2.022 1.00 98.19 78 PHE A C 1
ATOM 615 O O . PHE A 1 78 ? -8.208 4.695 2.142 1.00 98.19 78 PHE A O 1
ATOM 622 N N . MET A 1 79 ? -8.740 6.776 2.794 1.00 97.75 79 MET A N 1
ATOM 623 C CA . MET A 1 79 ? -9.644 6.346 3.867 1.00 97.75 79 MET A CA 1
ATOM 624 C C . MET A 1 79 ? -10.782 5.467 3.346 1.00 97.75 79 MET A C 1
ATOM 626 O O . MET A 1 79 ? -11.134 4.469 3.976 1.00 97.75 79 MET A O 1
ATOM 630 N N . LYS A 1 80 ? -11.350 5.804 2.183 1.00 97.81 80 LYS A N 1
ATOM 631 C CA . LYS A 1 80 ? -12.382 4.981 1.546 1.00 97.81 80 LYS A CA 1
ATOM 632 C C . LYS A 1 80 ? -11.848 3.584 1.220 1.00 97.81 80 LYS A C 1
ATOM 634 O O . LYS A 1 80 ? -12.478 2.602 1.596 1.00 97.81 80 LYS A O 1
ATOM 639 N N . ARG A 1 81 ? -10.679 3.484 0.584 1.00 97.25 81 ARG A N 1
ATOM 640 C CA . ARG A 1 81 ? -10.048 2.197 0.243 1.00 97.25 81 ARG A CA 1
ATOM 641 C C . ARG A 1 81 ? -9.722 1.358 1.471 1.00 97.25 81 ARG A C 1
ATOM 643 O O . ARG A 1 81 ? -9.966 0.154 1.466 1.00 97.25 81 ARG A O 1
ATOM 650 N N . MET A 1 82 ? -9.238 1.991 2.538 1.00 96.50 82 MET A N 1
ATOM 651 C CA . MET A 1 82 ? -8.990 1.314 3.812 1.00 96.50 82 MET A CA 1
ATOM 652 C C . MET A 1 82 ? -10.281 0.733 4.404 1.00 96.50 82 MET A C 1
ATOM 654 O O . MET A 1 82 ? -10.290 -0.421 4.832 1.00 96.50 82 MET A O 1
ATOM 658 N N . ASN A 1 83 ? -11.385 1.485 4.360 1.00 95.81 83 ASN A N 1
AT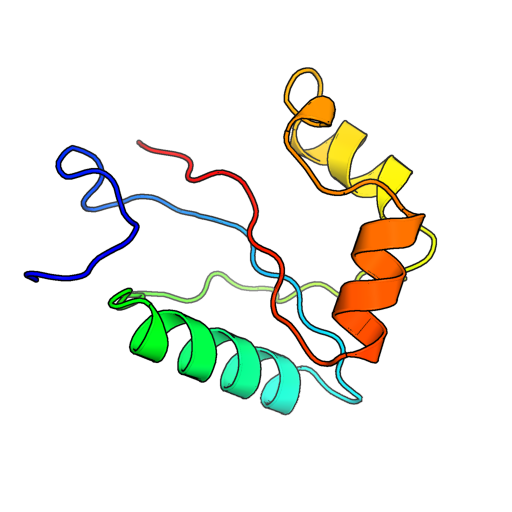OM 659 C CA . ASN A 1 83 ? -12.696 1.013 4.818 1.00 95.81 83 ASN A CA 1
ATOM 660 C C . ASN A 1 83 ? -13.268 -0.115 3.945 1.00 95.81 83 ASN A C 1
ATOM 662 O O . ASN A 1 83 ? -13.885 -1.042 4.468 1.00 95.81 83 ASN A O 1
ATOM 666 N N . ASP A 1 84 ? -13.030 -0.063 2.635 1.00 95.69 84 ASP A N 1
ATOM 667 C CA . ASP A 1 84 ? -13.449 -1.100 1.685 1.00 95.69 84 ASP A CA 1
ATOM 668 C C . ASP A 1 84 ? -12.567 -2.367 1.769 1.00 95.69 84 ASP A C 1
ATOM 670 O O . ASP A 1 84 ? -12.860 -3.387 1.141 1.00 95.69 84 ASP A O 1
ATOM 674 N N . GLY A 1 85 ? -11.494 -2.332 2.568 1.00 93.56 85 GLY A N 1
ATOM 675 C CA . GLY A 1 85 ? -10.556 -3.440 2.736 1.00 93.56 85 GLY A CA 1
ATOM 676 C C . GLY A 1 85 ? -9.644 -3.663 1.528 1.00 93.56 85 GLY A C 1
ATOM 677 O O . GLY A 1 85 ? -9.151 -4.782 1.344 1.00 93.56 85 GLY A O 1
ATOM 678 N N . ASP A 1 86 ? -9.438 -2.629 0.717 1.00 95.56 86 ASP A N 1
ATOM 679 C CA . ASP A 1 86 ? -8.530 -2.636 -0.425 1.00 95.56 86 ASP A CA 1
ATOM 680 C C . ASP A 1 86 ? -7.057 -2.513 0.021 1.00 95.56 86 ASP A C 1
ATOM 682 O O . ASP A 1 86 ? -6.753 -2.267 1.194 1.00 95.56 86 ASP A O 1
ATOM 686 N N . VAL A 1 87 ? -6.133 -2.702 -0.923 1.00 96.69 87 VAL A N 1
ATOM 687 C CA . VAL A 1 87 ? -4.691 -2.505 -0.735 1.00 96.69 87 VAL A CA 1
ATOM 688 C C . VAL A 1 87 ? -4.241 -1.323 -1.583 1.00 96.69 87 VAL A C 1
ATOM 690 O O . VAL A 1 87 ? -4.492 -1.275 -2.786 1.00 96.69 87 VAL A O 1
ATOM 693 N N . VAL A 1 88 ? -3.550 -0.372 -0.958 1.00 96.31 88 VAL A N 1
ATOM 694 C CA . VAL A 1 88 ? -2.963 0.783 -1.648 1.00 96.31 88 VAL A CA 1
ATOM 695 C C . VAL A 1 88 ? -1.478 0.539 -1.884 1.00 96.31 88 VAL A C 1
ATOM 697 O O . VAL A 1 88 ? -0.773 0.020 -1.021 1.00 96.31 88 VAL A O 1
ATOM 700 N N . TYR A 1 89 ? -1.022 0.920 -3.071 1.00 93.75 89 TYR A N 1
ATOM 701 C CA . TYR A 1 89 ? 0.314 0.668 -3.589 1.00 93.75 89 TYR A CA 1
ATOM 702 C C . TYR A 1 89 ? 1.052 1.996 -3.618 1.00 93.75 89 TYR A C 1
ATOM 704 O O . TYR A 1 89 ? 0.523 2.982 -4.128 1.00 93.75 89 TYR A O 1
ATOM 712 N N . GLY A 1 90 ? 2.259 2.017 -3.070 1.00 91.50 90 GLY A N 1
ATOM 713 C CA . GLY A 1 90 ? 3.237 3.054 -3.343 1.00 91.50 90 GLY A CA 1
ATOM 714 C C . GLY A 1 90 ? 3.804 2.920 -4.759 1.00 91.50 90 GLY A C 1
ATOM 715 O O . GLY A 1 90 ? 3.623 1.884 -5.405 1.00 91.50 90 GLY A O 1
ATOM 716 N N . PRO A 1 91 ? 4.529 3.939 -5.239 1.00 87.75 91 PRO A N 1
ATOM 717 C CA . PRO A 1 91 ? 5.250 3.861 -6.499 1.00 87.75 91 PRO A CA 1
ATOM 718 C C . PRO A 1 91 ? 6.291 2.734 -6.471 1.00 87.75 91 PRO A C 1
ATOM 720 O O . PRO A 1 91 ?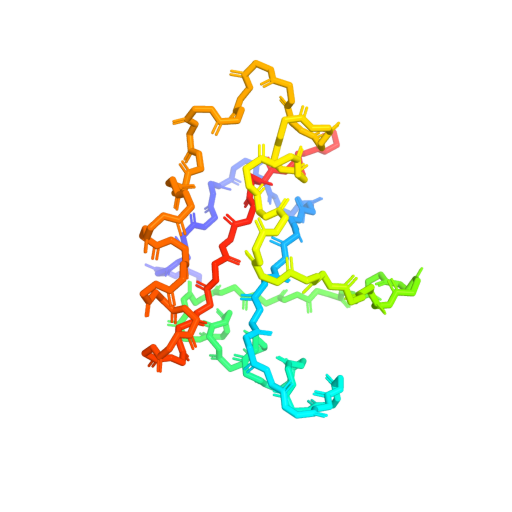 6.937 2.508 -5.444 1.00 87.75 91 PRO A O 1
ATOM 723 N N . PHE A 1 92 ? 6.482 2.065 -7.609 1.00 86.06 92 PHE A N 1
ATOM 724 C CA . PHE A 1 92 ? 7.590 1.129 -7.797 1.00 86.06 92 PHE A CA 1
ATOM 725 C C . PHE A 1 92 ? 8.905 1.908 -7.917 1.00 86.06 92 PHE A C 1
ATOM 727 O O . PHE A 1 92 ? 9.097 2.682 -8.856 1.00 86.06 92 PHE A O 1
ATOM 734 N N . GLY A 1 93 ? 9.803 1.711 -6.955 1.00 78.38 93 GLY A N 1
ATOM 735 C CA . GLY A 1 93 ? 11.181 2.182 -7.003 1.00 78.38 93 GLY A CA 1
ATOM 736 C C . GLY A 1 93 ? 12.079 1.107 -7.605 1.00 78.38 93 GLY A C 1
ATOM 737 O O . GLY A 1 93 ? 12.122 -0.011 -7.097 1.00 78.38 93 GLY A O 1
ATOM 738 N N . GLY A 1 94 ? 12.774 1.431 -8.694 1.00 69.69 94 GLY A N 1
ATOM 739 C CA . G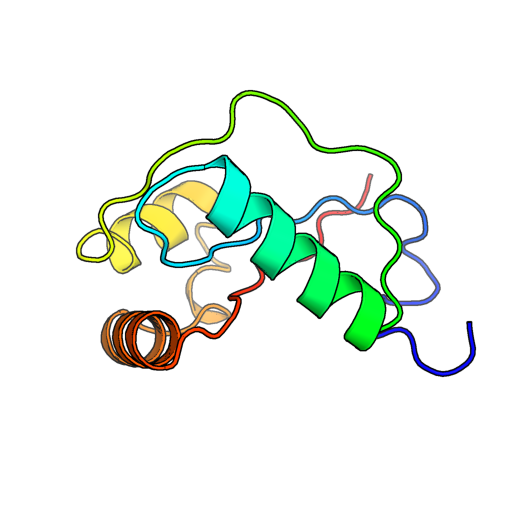LY A 1 94 ? 13.836 0.585 -9.241 1.00 69.69 94 GLY A CA 1
ATOM 740 C C . GLY A 1 94 ? 15.182 0.834 -8.553 1.00 69.69 94 GLY A C 1
ATOM 741 O O . GLY A 1 94 ? 15.361 1.859 -7.891 1.00 69.69 94 GLY A O 1
ATOM 742 N N . TYR A 1 95 ? 16.114 -0.099 -8.747 1.00 52.59 95 TYR A N 1
ATOM 743 C CA . TYR A 1 95 ? 17.549 0.093 -8.507 1.00 52.59 95 TYR A CA 1
ATOM 744 C C . TYR A 1 95 ? 18.248 0.684 -9.736 1.00 52.59 95 TYR A C 1
ATOM 746 O O . TYR A 1 95 ? 17.822 0.357 -10.869 1.00 52.59 95 TYR A O 1
#